Protein AF-A0ABD0QDB1-F1 (afdb_monomer)

Sequence (56 aa):
CPVSQNDSSCLNPTMAFQGCVRLILVNSQHVDLLSVQQGHLGSHNQLQFDLCGIRD

Foldseek 3Di:
DPPDDDDPDDDPPPPDDDFDDDFDADPNDTDDVVCVVVQVVHDDPPDDPPDHDDDD

pLDDT: mean 70.53, std 10.98, range [48.03, 92.5]

Secondary structure (DSSP, 8-state):
--SSS--TT---S--S--S-----EETTEE--HHHHHTTTT---TT--SS--PPP-

Radius of gyration: 15.61 Å; Cα contacts (8 Å, |Δi|>4): 24; chains: 1; bounding box: 37×30×34 Å

Organism: Cirrhinus mrigala (NCBI:txid683832)

Structure (mmCIF, N/CA/C/O backbone):
data_AF-A0ABD0QDB1-F1
#
_entry.id   AF-A0ABD0QDB1-F1
#
loop_
_atom_site.group_PDB
_atom_site.id
_atom_site.type_symbol
_atom_site.label_atom_id
_atom_site.label_alt_id
_atom_site.label_comp_id
_atom_site.label_asym_id
_atom_site.label_entity_id
_atom_site.label_seq_id
_atom_site.pdbx_PDB_ins_code
_atom_site.Cartn_x
_atom_site.Cartn_y
_atom_site.Cartn_z
_atom_site.occupancy
_atom_site.B_iso_or_equiv
_atom_site.auth_seq_id
_atom_site.auth_comp_id
_atom_site.auth_asym_id
_atom_site.auth_atom_id
_atom_site.pdbx_PDB_model_num
ATOM 1 N N . CYS A 1 1 ? 18.174 -9.297 -7.468 1.00 53.97 1 CYS A N 1
ATOM 2 C CA . CYS A 1 1 ? 19.238 -10.307 -7.587 1.00 53.97 1 CYS A CA 1
ATOM 3 C C . CYS A 1 1 ? 18.623 -11.567 -8.183 1.00 53.97 1 CYS A C 1
ATOM 5 O O . CYS A 1 1 ? 17.521 -11.910 -7.764 1.00 53.97 1 CYS A O 1
ATOM 7 N N . PRO A 1 2 ? 19.246 -12.218 -9.173 1.00 53.81 2 PRO A N 1
ATOM 8 C CA . PRO A 1 2 ? 18.819 -13.548 -9.602 1.00 53.81 2 PRO A CA 1
ATOM 9 C C . PRO A 1 2 ? 18.962 -14.545 -8.438 1.00 53.81 2 PRO A C 1
ATOM 11 O O . PRO A 1 2 ? 19.875 -14.429 -7.626 1.00 53.81 2 PRO A O 1
ATOM 14 N N . VAL A 1 3 ? 18.035 -15.505 -8.331 1.00 57.56 3 VAL A N 1
ATOM 15 C CA . VAL A 1 3 ? 17.984 -16.505 -7.235 1.00 57.56 3 VAL A CA 1
ATOM 16 C C . VAL A 1 3 ? 19.182 -17.464 -7.274 1.00 57.56 3 VAL A C 1
ATOM 18 O O . VAL A 1 3 ? 19.480 -18.141 -6.295 1.00 57.56 3 VAL A O 1
ATOM 21 N N . SER A 1 4 ? 19.896 -17.514 -8.397 1.00 63.34 4 SER A N 1
ATOM 22 C CA 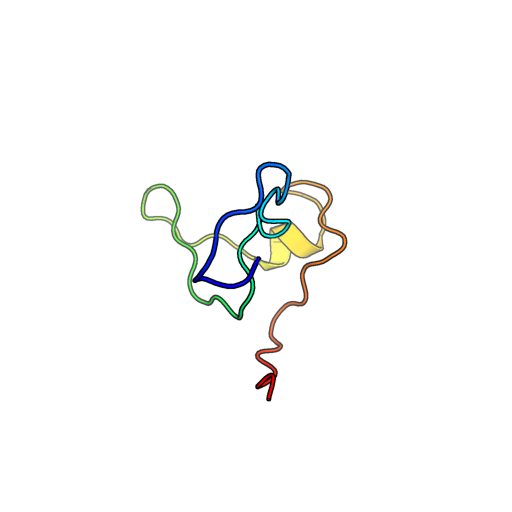. SER A 1 4 ? 21.057 -18.371 -8.587 1.00 63.34 4 SER A CA 1
ATOM 23 C C . SER A 1 4 ? 22.284 -17.564 -9.000 1.00 63.34 4 SER A C 1
ATOM 25 O O . SER A 1 4 ? 22.227 -16.730 -9.896 1.00 63.34 4 SER A O 1
ATOM 27 N N . GLN A 1 5 ? 23.381 -17.917 -8.328 1.00 51.28 5 GLN A N 1
ATOM 28 C CA . GLN A 1 5 ? 24.771 -17.489 -8.481 1.00 51.28 5 GLN A CA 1
ATOM 29 C C . GLN A 1 5 ? 25.188 -16.176 -7.810 1.00 51.28 5 GLN A C 1
ATOM 31 O O . GLN A 1 5 ? 24.979 -15.078 -8.308 1.00 51.28 5 GLN A O 1
ATOM 36 N N . ASN A 1 6 ? 25.834 -16.382 -6.651 1.00 64.25 6 ASN A N 1
ATOM 37 C CA . ASN A 1 6 ? 27.076 -15.750 -6.211 1.00 64.25 6 ASN A CA 1
ATOM 38 C C . ASN A 1 6 ? 27.471 -14.482 -6.969 1.00 64.25 6 ASN A C 1
ATOM 40 O O . ASN A 1 6 ? 28.175 -14.566 -7.966 1.00 64.25 6 ASN A O 1
ATOM 44 N N . ASP A 1 7 ? 27.163 -13.330 -6.385 1.00 53.56 7 ASP A N 1
ATOM 45 C CA . ASP A 1 7 ? 28.050 -12.181 -6.486 1.00 53.56 7 ASP A CA 1
ATOM 46 C C . ASP A 1 7 ? 27.975 -11.378 -5.191 1.00 53.56 7 ASP A C 1
ATOM 48 O O . ASP A 1 7 ? 26.914 -10.923 -4.751 1.00 53.56 7 ASP A O 1
ATOM 52 N N . SER A 1 8 ? 29.133 -11.240 -4.557 1.00 62.84 8 SER A N 1
ATOM 53 C CA . SER A 1 8 ? 29.388 -10.633 -3.250 1.00 62.84 8 SER A CA 1
ATOM 54 C C . SER A 1 8 ? 29.174 -9.109 -3.208 1.00 62.84 8 SER A C 1
ATOM 56 O O . SER A 1 8 ? 29.919 -8.394 -2.546 1.00 62.84 8 SER A O 1
ATOM 58 N N . SER A 1 9 ? 28.158 -8.592 -3.903 1.00 62.44 9 SER A N 1
ATOM 59 C CA . SER A 1 9 ? 27.744 -7.181 -3.853 1.00 62.44 9 SER A CA 1
ATOM 60 C C . SER A 1 9 ? 26.277 -6.943 -4.265 1.00 62.44 9 SER A C 1
ATOM 62 O O . SER A 1 9 ? 25.870 -5.806 -4.494 1.00 62.44 9 SER A O 1
ATOM 64 N N . CYS A 1 10 ? 25.435 -7.980 -4.376 1.00 63.19 10 CYS A N 1
ATOM 65 C CA . CYS A 1 10 ? 24.012 -7.759 -4.660 1.00 63.19 10 CYS A CA 1
ATOM 66 C C . CYS A 1 10 ? 23.225 -7.572 -3.355 1.00 63.19 10 CYS A C 1
ATOM 68 O O . CYS A 1 10 ? 22.736 -8.531 -2.760 1.00 63.19 10 CYS A O 1
ATOM 70 N N . LEU A 1 11 ? 23.086 -6.323 -2.903 1.00 60.00 11 LEU A N 1
ATOM 71 C CA . LEU A 1 11 ? 22.026 -5.963 -1.960 1.00 60.00 11 LEU A CA 1
ATOM 72 C C . LEU A 1 11 ? 20.702 -6.207 -2.679 1.00 60.00 11 LEU A C 1
ATOM 74 O O . LEU A 1 11 ? 20.452 -5.581 -3.707 1.00 60.00 11 LEU A O 1
ATOM 78 N N . ASN A 1 12 ? 19.864 -7.120 -2.179 1.00 59.31 12 ASN A N 1
ATOM 79 C CA . ASN A 1 12 ? 18.497 -7.234 -2.677 1.00 59.31 12 ASN A CA 1
ATOM 80 C C . ASN A 1 12 ? 17.838 -5.852 -2.520 1.00 59.31 12 ASN A C 1
ATOM 82 O O . ASN A 1 12 ? 17.601 -5.436 -1.386 1.00 59.31 12 ASN A O 1
ATOM 86 N N . PRO A 1 13 ? 17.554 -5.122 -3.618 1.00 59.53 13 PRO A N 1
ATOM 87 C CA . PRO A 1 13 ? 17.008 -3.766 -3.526 1.00 59.53 13 PRO A CA 1
ATOM 88 C C . PRO A 1 13 ? 15.581 -3.783 -2.960 1.00 59.53 13 PRO A C 1
ATOM 90 O O . PRO A 1 13 ? 15.031 -2.763 -2.555 1.00 59.53 13 PRO A O 1
ATOM 93 N N . THR A 1 14 ? 14.982 -4.970 -2.914 1.00 59.34 14 THR A N 1
ATOM 94 C CA . THR A 1 14 ? 13.645 -5.247 -2.423 1.00 59.34 14 THR A CA 1
ATOM 95 C C . THR A 1 14 ? 13.636 -5.417 -0.904 1.00 59.34 14 THR A C 1
ATOM 97 O O . THR A 1 14 ? 13.340 -6.490 -0.389 1.00 59.34 14 THR A O 1
ATOM 100 N N . MET A 1 15 ? 13.980 -4.361 -0.163 1.00 66.12 15 MET A N 1
ATOM 101 C CA . MET A 1 15 ? 13.745 -4.328 1.291 1.00 66.12 15 MET A CA 1
ATOM 102 C C . MET A 1 15 ? 12.267 -4.085 1.642 1.00 66.12 15 MET A C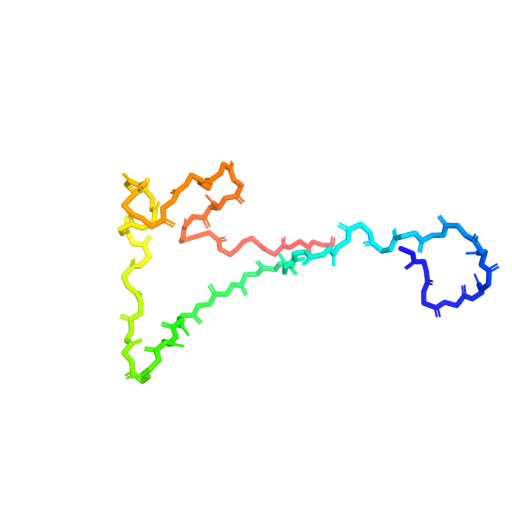 1
ATOM 104 O O . MET A 1 15 ? 11.861 -4.285 2.782 1.00 66.12 15 MET A O 1
ATOM 108 N N . ALA A 1 16 ? 11.462 -3.666 0.665 1.00 71.75 16 ALA A N 1
ATOM 109 C CA . ALA A 1 16 ? 10.031 -3.437 0.801 1.00 71.75 16 ALA A CA 1
ATOM 110 C C . ALA A 1 16 ? 9.233 -4.480 0.014 1.00 71.75 16 ALA A C 1
ATOM 112 O O . ALA A 1 16 ? 9.688 -4.984 -1.013 1.00 71.75 16 ALA A O 1
ATOM 113 N N . PHE A 1 17 ? 8.021 -4.774 0.484 1.00 77.44 17 PHE A N 1
ATOM 114 C CA . PHE A 1 17 ? 7.089 -5.650 -0.215 1.00 77.44 17 PHE A CA 1
ATOM 115 C C . PHE A 1 17 ? 6.799 -5.124 -1.63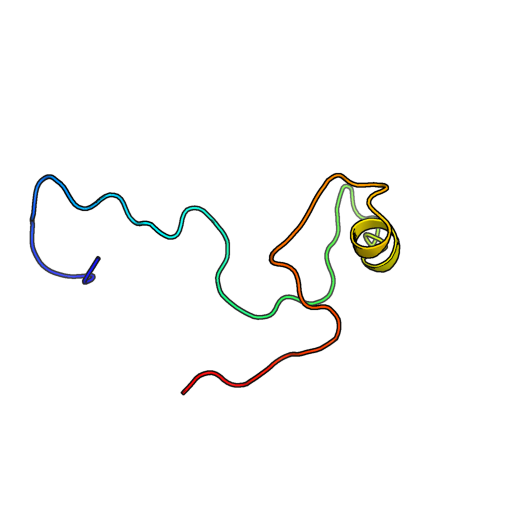0 1.00 77.44 17 PHE A C 1
ATOM 117 O O . PHE A 1 17 ? 6.517 -3.941 -1.819 1.00 77.44 17 PHE A O 1
ATOM 124 N N . GLN A 1 18 ? 6.852 -6.015 -2.620 1.00 74.62 18 GLN A N 1
ATOM 125 C CA . GLN A 1 18 ? 6.517 -5.724 -4.012 1.00 74.62 18 GLN A CA 1
ATOM 126 C C . GLN A 1 18 ? 5.336 -6.593 -4.426 1.00 74.62 18 GLN A C 1
ATOM 128 O O . GLN A 1 18 ? 5.476 -7.798 -4.617 1.00 74.62 18 GLN A O 1
ATOM 133 N N . GLY A 1 19 ? 4.168 -5.977 -4.559 1.00 77.31 19 GLY A N 1
ATOM 134 C CA . GLY A 1 19 ? 2.943 -6.662 -4.947 1.00 77.31 19 GLY A CA 1
ATOM 135 C C . GLY A 1 19 ? 1.714 -5.883 -4.504 1.00 77.31 19 GLY A C 1
ATOM 136 O O . GLY A 1 19 ? 1.823 -4.768 -3.996 1.00 77.31 19 GLY A O 1
ATOM 137 N N . CYS A 1 20 ? 0.547 -6.500 -4.653 1.00 81.31 20 CYS A N 1
ATOM 138 C CA . CYS A 1 20 ? -0.687 -5.975 -4.088 1.00 81.31 20 CYS A CA 1
ATOM 139 C C . CYS A 1 20 ? -0.970 -6.666 -2.749 1.00 81.31 20 CYS A C 1
ATOM 141 O O . CYS A 1 20 ? -0.932 -7.895 -2.666 1.00 81.31 20 CYS A O 1
ATOM 143 N N . VAL A 1 21 ? -1.270 -5.890 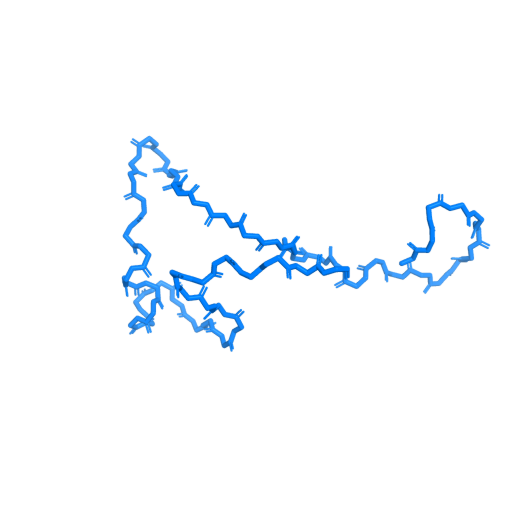-1.708 1.00 81.19 21 VAL A N 1
ATOM 144 C CA . VAL A 1 21 ? -1.809 -6.410 -0.446 1.00 81.19 21 VAL A CA 1
ATOM 145 C C . VAL A 1 21 ? -3.227 -5.909 -0.248 1.00 81.19 21 VAL A C 1
ATOM 147 O O . VAL A 1 21 ? -3.584 -4.810 -0.659 1.00 81.19 21 VAL A O 1
ATOM 150 N N . ARG A 1 22 ? -4.028 -6.719 0.435 1.00 80.56 22 ARG A N 1
ATOM 151 C CA . ARG A 1 22 ? -5.343 -6.337 0.945 1.00 80.56 22 ARG A CA 1
ATOM 152 C C . ARG A 1 22 ? -5.462 -6.829 2.378 1.00 80.56 22 ARG A C 1
ATOM 154 O O . ARG A 1 22 ? -4.843 -7.835 2.709 1.00 80.56 22 ARG A O 1
ATOM 161 N N . LEU A 1 23 ? -6.305 -6.171 3.175 1.00 83.19 23 LEU A N 1
ATOM 162 C CA . LEU A 1 23 ? -6.622 -6.575 4.551 1.00 83.19 23 LEU A CA 1
ATOM 163 C C . LEU A 1 23 ? -5.376 -6.621 5.454 1.00 83.19 23 LEU A C 1
ATOM 165 O O . LEU A 1 23 ? -4.867 -7.688 5.785 1.00 83.19 23 LEU A O 1
ATOM 169 N N . ILE A 1 24 ? -4.893 -5.452 5.876 1.00 85.38 24 ILE A N 1
ATOM 170 C CA . ILE A 1 24 ? -3.810 -5.360 6.862 1.00 85.38 24 ILE A CA 1
ATOM 171 C C . ILE A 1 24 ? -4.415 -5.364 8.268 1.00 85.38 24 ILE A C 1
ATOM 173 O O . ILE A 1 24 ? -5.285 -4.545 8.570 1.00 85.38 24 ILE A O 1
ATOM 177 N N . LEU A 1 25 ? -3.942 -6.277 9.121 1.00 90.00 25 LEU A N 1
ATOM 178 C CA . LEU A 1 25 ? -4.302 -6.335 10.535 1.00 90.00 25 LEU A CA 1
ATOM 179 C C . LEU A 1 25 ? -3.070 -6.091 11.408 1.00 90.00 25 LEU A C 1
ATOM 181 O O . LEU A 1 25 ? -2.037 -6.733 11.225 1.00 90.00 25 LEU A O 1
ATOM 185 N N . VAL A 1 26 ? -3.201 -5.204 12.392 1.00 87.38 26 VAL A N 1
ATOM 186 C CA . VAL A 1 26 ? -2.182 -4.930 13.414 1.00 87.38 26 VAL A CA 1
ATOM 187 C C . VAL A 1 26 ? -2.858 -5.022 14.773 1.00 87.38 26 VAL A C 1
ATOM 189 O O . VAL A 1 26 ? -3.908 -4.425 14.982 1.00 87.38 26 VAL A O 1
ATOM 192 N N . ASN A 1 27 ? -2.294 -5.803 15.698 1.00 92.50 27 ASN A N 1
ATOM 193 C CA . ASN A 1 27 ? -2.910 -6.071 17.006 1.00 92.50 27 ASN A CA 1
ATOM 194 C C . ASN A 1 27 ? -4.369 -6.563 16.899 1.00 92.50 27 ASN A C 1
ATOM 196 O O . ASN A 1 27 ? -5.220 -6.205 17.709 1.00 92.50 27 ASN A O 1
ATOM 200 N N . SER A 1 28 ? -4.661 -7.380 15.881 1.00 91.06 28 SER A N 1
ATOM 201 C CA . SER A 1 28 ? -6.010 -7.880 15.557 1.00 91.06 28 SER A CA 1
ATOM 202 C C . SER A 1 28 ? -7.033 -6.805 15.162 1.00 91.06 28 SER A C 1
ATOM 204 O O . SER A 1 28 ? -8.220 -7.102 15.069 1.00 91.06 28 SER A O 1
ATOM 206 N N . GLN A 1 29 ? -6.597 -5.572 14.901 1.00 90.12 29 GLN A N 1
ATOM 207 C CA . GLN A 1 29 ? -7.439 -4.503 14.3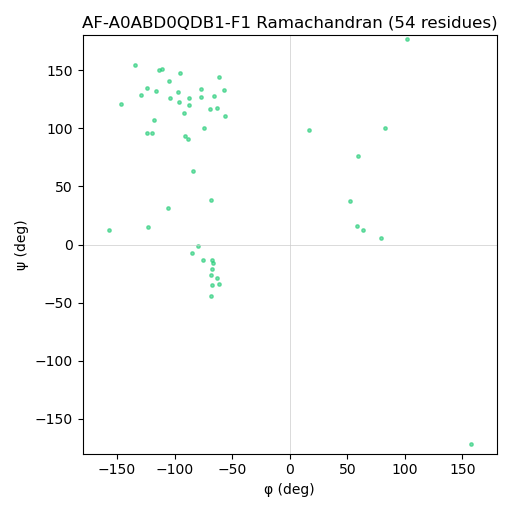71 1.00 90.12 29 GLN A CA 1
ATOM 208 C C . GLN A 1 29 ? -7.132 -4.267 12.897 1.00 90.12 29 GLN A C 1
ATOM 210 O O . GLN A 1 29 ? -5.973 -4.300 12.477 1.00 90.12 29 GLN A O 1
ATOM 215 N N . HIS A 1 30 ? -8.181 -4.016 12.115 1.00 87.94 30 HIS A N 1
ATOM 216 C CA . HIS A 1 30 ? -8.035 -3.600 10.727 1.00 87.94 30 HIS A CA 1
ATOM 217 C C . HIS A 1 30 ? -7.386 -2.222 10.670 1.00 87.94 30 HIS A C 1
ATOM 219 O O . HIS A 1 30 ? -7.849 -1.280 11.312 1.00 87.94 30 HIS A O 1
ATOM 225 N N . VAL A 1 31 ? -6.321 -2.110 9.883 1.00 84.62 31 VAL A N 1
ATOM 226 C CA . VAL A 1 31 ? -5.684 -0.823 9.625 1.00 84.62 31 VAL A CA 1
ATOM 227 C C . VAL A 1 31 ? -6.530 -0.055 8.616 1.00 84.62 31 VAL A C 1
ATOM 229 O O . VAL A 1 31 ? -6.823 -0.564 7.533 1.00 84.62 31 VAL A O 1
ATOM 232 N N . ASP A 1 32 ? -6.893 1.179 8.960 1.00 81.38 32 ASP A N 1
ATOM 233 C CA . ASP A 1 32 ? -7.510 2.103 8.015 1.00 81.38 32 ASP A CA 1
ATOM 234 C C . ASP A 1 32 ? -6.451 2.632 7.038 1.00 81.38 32 ASP A C 1
ATOM 236 O O . ASP A 1 32 ? -5.672 3.534 7.352 1.00 81.38 32 ASP A O 1
ATOM 240 N N . LEU A 1 33 ? -6.414 2.055 5.839 1.00 77.25 33 LEU A N 1
ATOM 241 C CA . LEU A 1 33 ? -5.465 2.430 4.792 1.00 77.25 33 LEU A CA 1
ATOM 242 C C . LEU A 1 33 ? -5.717 3.843 4.237 1.00 77.25 33 LEU A C 1
ATOM 244 O O . LEU A 1 33 ? -4.780 4.463 3.735 1.00 77.25 33 LEU A O 1
ATOM 248 N N . LEU A 1 34 ? -6.923 4.403 4.395 1.00 77.06 34 LEU A N 1
ATOM 249 C CA . LEU A 1 34 ? -7.209 5.784 3.996 1.00 77.06 34 LEU A CA 1
ATOM 250 C C . LEU A 1 34 ? -6.446 6.786 4.875 1.00 77.06 34 LEU A C 1
ATOM 252 O O . LEU A 1 34 ? -5.953 7.805 4.386 1.00 77.06 34 LEU A O 1
ATOM 256 N N . SER A 1 35 ? -6.273 6.470 6.162 1.00 77.25 35 SER A N 1
ATOM 257 C CA . SER A 1 35 ? -5.474 7.288 7.083 1.00 77.25 35 SER A CA 1
ATOM 258 C C . SER A 1 35 ? -3.993 7.368 6.677 1.00 77.25 35 SER A C 1
ATOM 260 O O . SER A 1 35 ? -3.343 8.392 6.905 1.00 77.25 35 SER A O 1
ATOM 262 N N . VAL A 1 36 ? -3.473 6.330 6.004 1.00 77.00 36 VAL A N 1
ATOM 2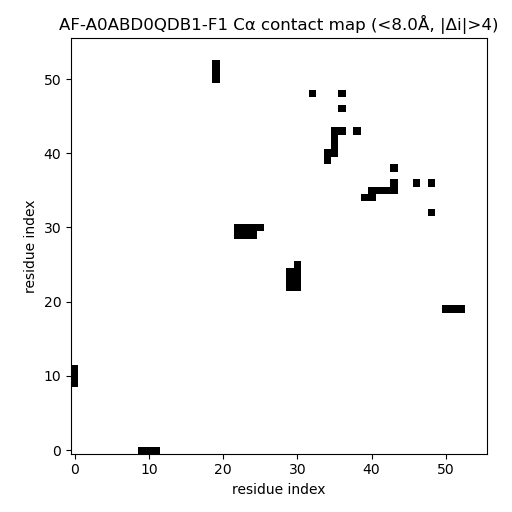63 C CA . VAL A 1 36 ? -2.117 6.307 5.430 1.00 77.00 36 VAL A CA 1
ATOM 264 C C . VAL A 1 36 ? -2.014 7.290 4.265 1.00 77.00 36 VAL A C 1
ATOM 266 O O . VAL A 1 36 ? -1.061 8.062 4.205 1.00 77.00 36 VAL A O 1
ATOM 269 N N . GLN A 1 37 ? -3.012 7.314 3.374 1.00 71.69 37 GLN A N 1
ATOM 270 C CA . GLN A 1 37 ? -3.057 8.243 2.238 1.00 71.69 37 GLN A CA 1
ATOM 271 C C . GLN A 1 37 ? -3.088 9.712 2.685 1.00 71.69 37 GLN A C 1
ATOM 273 O O . GLN A 1 37 ? -2.521 10.581 2.028 1.00 71.69 37 GLN A O 1
ATOM 278 N N . GLN A 1 38 ? -3.730 9.991 3.818 1.00 71.69 38 GLN A N 1
ATOM 279 C CA . GLN A 1 38 ? -3.807 11.330 4.404 1.00 71.69 38 GLN A CA 1
ATOM 280 C C . GLN A 1 38 ? -2.535 11.737 5.175 1.00 71.69 38 GLN A C 1
ATOM 282 O O . GLN A 1 38 ? -2.466 12.848 5.695 1.00 71.69 38 GLN A O 1
ATOM 287 N N . GLY A 1 39 ? -1.530 10.858 5.263 1.00 71.00 39 GLY A N 1
ATOM 288 C CA . GLY A 1 39 ? -0.257 11.134 5.933 1.00 71.00 39 GLY A CA 1
ATOM 289 C C . GLY A 1 39 ? -0.289 11.014 7.461 1.00 71.00 39 GLY A C 1
ATOM 290 O O . GLY A 1 39 ? 0.718 11.287 8.114 1.00 71.00 39 GLY A O 1
ATOM 291 N N . HIS A 1 40 ? -1.405 10.575 8.054 1.00 70.62 40 HIS A N 1
ATOM 292 C CA . HIS A 1 40 ? -1.529 10.417 9.510 1.00 70.62 40 HIS A CA 1
ATOM 293 C C . HIS A 1 40 ? -0.650 9.284 10.058 1.00 70.62 40 HIS A C 1
ATOM 295 O O . HIS A 1 40 ? -0.232 9.328 11.213 1.00 70.62 40 HIS A O 1
ATOM 301 N N . LEU A 1 41 ? -0.342 8.286 9.224 1.00 70.56 41 LEU A N 1
ATOM 302 C CA . LEU A 1 41 ? 0.538 7.158 9.550 1.00 70.56 41 LEU A CA 1
ATOM 303 C C . LEU A 1 41 ? 1.918 7.272 8.872 1.00 70.56 41 LEU A C 1
ATOM 305 O O . LEU A 1 41 ? 2.534 6.260 8.537 1.00 70.56 41 LEU A O 1
ATOM 309 N N . GLY A 1 42 ? 2.408 8.499 8.659 1.00 69.00 42 GLY A N 1
ATOM 310 C CA . GLY A 1 42 ? 3.716 8.789 8.058 1.00 69.00 42 GLY A CA 1
ATOM 311 C C . GLY A 1 42 ? 3.651 9.210 6.585 1.00 69.00 42 GLY A C 1
ATOM 312 O O . GLY A 1 42 ? 2.584 9.253 5.981 1.00 69.00 42 GLY A O 1
ATOM 313 N N . SER A 1 43 ? 4.809 9.543 6.006 1.00 67.06 43 SER A N 1
ATOM 314 C CA . SER A 1 43 ? 4.928 9.970 4.604 1.00 67.06 43 SER A CA 1
ATOM 315 C C . SER A 1 43 ? 5.214 8.773 3.694 1.00 67.06 43 SER A C 1
ATOM 317 O O . SER A 1 43 ? 6.288 8.175 3.779 1.00 67.06 43 SER A O 1
ATOM 319 N N . HIS A 1 44 ? 4.258 8.422 2.827 1.00 71.31 44 HIS A N 1
ATOM 320 C CA . HIS A 1 44 ? 4.338 7.260 1.932 1.00 71.31 44 HIS A CA 1
ATOM 321 C C . HIS A 1 44 ? 4.162 7.683 0.471 1.00 71.31 44 HIS A C 1
ATOM 323 O O . HIS A 1 44 ? 3.048 7.795 -0.028 1.00 71.31 44 HIS A O 1
ATOM 329 N N . ASN A 1 45 ? 5.270 7.894 -0.240 1.00 63.66 45 ASN A N 1
ATOM 330 C CA . ASN A 1 45 ? 5.243 8.422 -1.613 1.00 63.66 45 ASN A CA 1
ATOM 331 C C . ASN A 1 45 ? 5.044 7.354 -2.708 1.00 63.66 45 ASN A C 1
ATOM 333 O O . ASN A 1 45 ? 4.911 7.699 -3.878 1.00 63.66 45 ASN A O 1
ATOM 337 N N . GLN A 1 46 ? 5.062 6.062 -2.361 1.00 65.31 46 GLN A N 1
ATOM 338 C CA . GLN A 1 46 ? 5.039 4.949 -3.329 1.00 65.31 46 GLN A CA 1
ATOM 339 C C . GLN A 1 46 ? 3.872 3.972 -3.115 1.00 65.31 46 GLN A C 1
ATOM 341 O O . GLN A 1 46 ? 3.890 2.870 -3.659 1.00 65.31 46 GLN A O 1
ATOM 346 N N . LEU A 1 47 ? 2.859 4.356 -2.331 1.00 68.69 47 LEU A N 1
ATOM 347 C CA . LEU A 1 47 ? 1.658 3.545 -2.129 1.00 68.69 47 LEU A CA 1
ATOM 348 C C . LEU A 1 47 ? 0.549 4.003 -3.0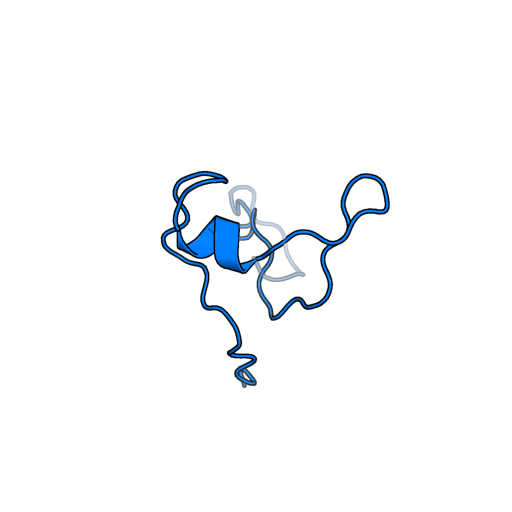77 1.00 68.69 47 LEU A C 1
ATOM 350 O O . LEU A 1 47 ? 0.144 5.163 -3.067 1.00 68.69 47 LEU A O 1
ATOM 354 N N . GLN A 1 48 ? 0.058 3.073 -3.891 1.00 67.88 48 GLN A N 1
ATOM 355 C CA . GLN A 1 48 ? -1.166 3.231 -4.667 1.00 67.88 48 GLN A CA 1
ATOM 356 C C . GLN A 1 48 ? -2.260 2.414 -3.978 1.00 67.88 48 GLN A C 1
ATOM 358 O O . GLN A 1 48 ? -2.065 1.232 -3.700 1.00 67.88 48 GLN A O 1
ATOM 363 N N . PHE A 1 49 ? -3.386 3.051 -3.673 1.00 71.06 49 PHE A N 1
ATOM 364 C CA . PHE A 1 49 ? -4.525 2.416 -3.011 1.00 71.06 49 PHE A CA 1
ATOM 365 C C . PHE A 1 49 ? -5.548 1.955 -4.058 1.00 71.06 49 PHE A C 1
ATOM 367 O O . PHE A 1 49 ? -5.661 2.564 -5.119 1.00 71.06 49 PHE A O 1
ATOM 374 N N . ASP A 1 50 ? -6.249 0.853 -3.774 1.00 64.94 50 ASP A N 1
ATOM 375 C CA . ASP A 1 50 ? -7.322 0.264 -4.601 1.00 64.94 50 ASP A CA 1
ATOM 376 C C . ASP A 1 50 ? -6.954 -0.139 -6.042 1.00 64.94 50 ASP A C 1
ATOM 378 O O . ASP A 1 50 ? -7.822 -0.427 -6.868 1.00 64.94 50 ASP A O 1
ATOM 382 N N . LEU A 1 51 ? -5.660 -0.242 -6.345 1.00 68.75 51 LEU A N 1
ATOM 383 C CA . LEU A 1 51 ? -5.148 -0.656 -7.648 1.00 68.75 51 LEU A CA 1
ATOM 384 C C . LEU A 1 51 ? -4.312 -1.933 -7.497 1.00 68.75 51 LEU A C 1
ATOM 386 O O . LEU A 1 51 ? -3.119 -1.878 -7.213 1.00 68.75 51 LEU A O 1
ATOM 390 N N . CYS A 1 52 ? -4.917 -3.102 -7.732 1.00 71.56 52 CYS A N 1
ATOM 391 C CA . CYS A 1 52 ? -4.136 -4.297 -8.059 1.00 71.56 52 CYS A CA 1
ATOM 392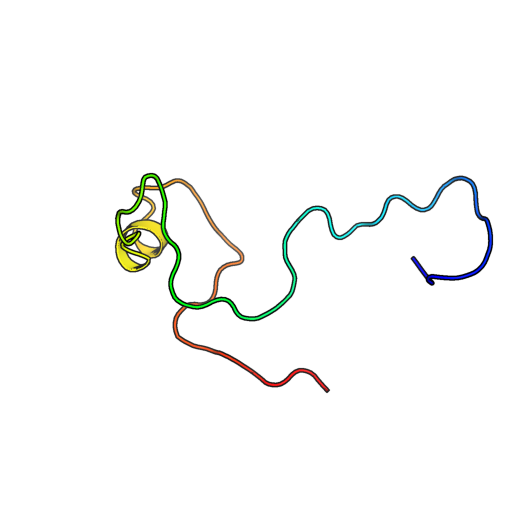 C C . CYS A 1 52 ? -3.989 -4.379 -9.583 1.00 71.56 52 CYS A C 1
ATOM 394 O O . CYS A 1 52 ? -4.851 -4.925 -10.270 1.00 71.56 52 CYS A O 1
ATOM 396 N N . GLY A 1 53 ? -2.898 -3.836 -10.120 1.00 65.44 53 GLY A N 1
ATOM 397 C CA . GLY A 1 53 ? -2.489 -4.131 -11.491 1.00 65.44 53 GLY A CA 1
ATOM 398 C C . GLY A 1 53 ? -1.830 -5.508 -11.556 1.00 65.44 53 GLY A C 1
ATOM 399 O O . GLY A 1 53 ? -0.968 -5.817 -10.733 1.00 65.44 53 GLY A O 1
ATOM 400 N N . ILE A 1 54 ? -2.209 -6.335 -12.530 1.00 58.03 54 ILE A N 1
ATOM 401 C CA . ILE A 1 54 ? -1.416 -7.517 -12.881 1.00 58.03 54 ILE A CA 1
ATOM 402 C C . ILE A 1 54 ? -0.129 -6.980 -13.524 1.00 58.03 54 ILE A C 1
ATOM 404 O O . ILE A 1 54 ? -0.205 -6.288 -14.538 1.00 58.03 54 ILE A O 1
ATOM 408 N N . ARG A 1 55 ? 1.038 -7.219 -12.914 1.00 56.41 55 ARG A N 1
ATOM 409 C CA . ARG A 1 55 ? 2.320 -7.033 -13.611 1.00 56.41 55 ARG A CA 1
ATOM 410 C C . ARG A 1 55 ? 2.631 -8.342 -14.326 1.00 56.41 55 ARG A C 1
ATOM 412 O O . ARG A 1 55 ? 2.686 -9.370 -13.655 1.00 56.41 55 ARG A O 1
ATOM 419 N N . ASP A 1 56 ? 2.745 -8.263 -15.649 1.00 48.03 56 ASP A N 1
ATOM 420 C CA . ASP A 1 56 ? 3.281 -9.319 -16.519 1.00 48.03 56 ASP A CA 1
ATOM 421 C C . ASP A 1 56 ? 4.764 -9.577 -16.203 1.00 48.03 56 ASP A C 1
ATOM 423 O O . ASP A 1 56 ? 5.491 -8.577 -15.962 1.00 48.03 56 ASP A O 1
#

Mean predicted aligned error: 11.41 Å

Solvent-accessible surface area (backbone atoms only — not comparable to full-atom values): 4229 Å² total; per-residue (Å²): 114,74,96,69,78,92,57,101,77,68,72,63,85,71,83,60,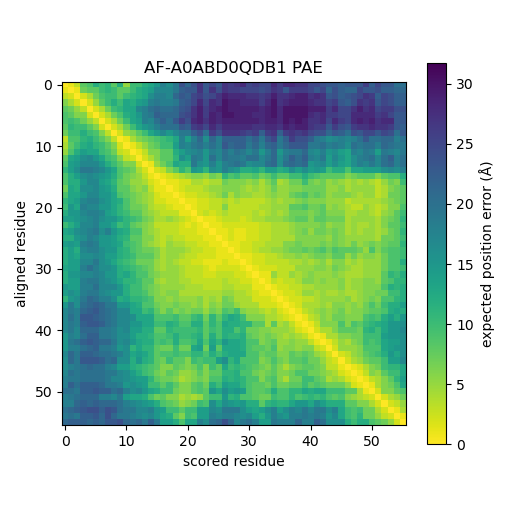92,86,79,78,84,77,89,58,67,57,96,89,36,75,60,67,64,65,48,40,76,72,41,77,74,44,90,68,94,84,75,74,79,98,64,77,74,87,80,130